Protein AF-A0AAI8IDR0-F1 (afdb_monomer)

Sequence (116 aa):
MTTTRRKHPEAEGRAETTGGCLSAALGGAAGLGSWAVAAPRRWPGEFETSPNWSVLYLDFPAMVLLGIALPLLAWTVAARTTSSPALRAGAVLITTTLFVAAALGWYAPARTTTPL

Radius of gyration: 20.21 Å; Cα contacts (8 Å, |Δi|>4): 98; chains: 1; bounding box: 69×16×64 Å

pLDDT: mean 82.9, std 13.28, range [44.84, 96.62]

Secondary structure (DSSP, 8-state):
--------HHHHHHHHHHHHHHHHHHHHHHHHHHHHHHHHHHSS--TTS---THIIIIIHHHHHHHHHHHHHHHHHHHHHH-S-HHHHHHHHHHHHHHHHHHHHHHTSPP------

Mean predicted aligned error: 8.76 Å

Solvent-accessible surface area (backbone atoms only — not comparable to full-atom values): 6403 Å² total; per-residue (Å²): 138,85,82,78,78,75,75,56,70,65,60,54,55,49,52,54,52,52,51,45,52,50,29,30,53,53,13,31,51,46,13,47,49,48,39,66,71,42,42,75,76,56,35,67,33,58,100,90,46,74,64,40,58,55,54,63,73,47,49,41,57,48,34,28,50,50,23,20,48,50,12,33,50,35,34,55,52,31,60,75,76,44,92,50,67,66,60,26,50,48,41,24,51,51,46,43,50,52,48,47,52,50,51,51,55,74,64,48,76,80,81,77,75,73,84,129

Structure (mmCIF, N/CA/C/O backbone):
data_AF-A0AAI8IDR0-F1
#
_entry.id   AF-A0AAI8IDR0-F1
#
loop_
_atom_site.group_PDB
_atom_site.id
_atom_site.type_symbol
_atom_site.label_atom_id
_atom_site.label_alt_id
_atom_site.label_comp_i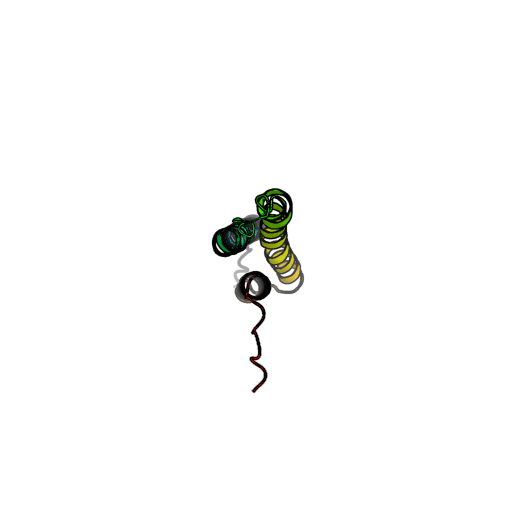d
_atom_site.label_asym_id
_atom_site.label_entity_id
_atom_site.label_seq_id
_atom_site.pdbx_PDB_ins_code
_atom_site.Cartn_x
_atom_site.Cartn_y
_atom_site.Cartn_z
_atom_site.occupancy
_atom_site.B_iso_or_equiv
_atom_site.auth_seq_id
_atom_site.auth_comp_id
_atom_site.auth_asym_id
_atom_site.auth_atom_id
_atom_site.pdbx_PDB_model_num
ATOM 1 N N . MET A 1 1 ? -28.552 2.736 39.770 1.00 44.84 1 MET A N 1
ATOM 2 C CA . MET A 1 1 ? -29.186 3.040 38.469 1.00 44.84 1 MET A CA 1
ATOM 3 C C . MET A 1 1 ? -28.096 2.956 37.413 1.00 44.84 1 MET A C 1
ATOM 5 O O . MET A 1 1 ? -27.334 3.893 37.238 1.00 44.84 1 MET A O 1
ATOM 9 N N . THR A 1 2 ? -27.913 1.770 36.840 1.00 51.38 2 THR A N 1
ATOM 10 C CA . THR A 1 2 ? -26.767 1.441 35.984 1.00 51.38 2 THR A CA 1
ATOM 11 C C . THR A 1 2 ? -27.207 1.643 34.541 1.00 51.38 2 THR A C 1
ATOM 13 O O . THR A 1 2 ? -27.946 0.830 33.992 1.00 51.38 2 THR A O 1
ATOM 16 N N . THR A 1 3 ? -26.844 2.775 33.947 1.00 55.66 3 THR A N 1
ATOM 17 C CA . THR A 1 3 ? -27.155 3.084 32.550 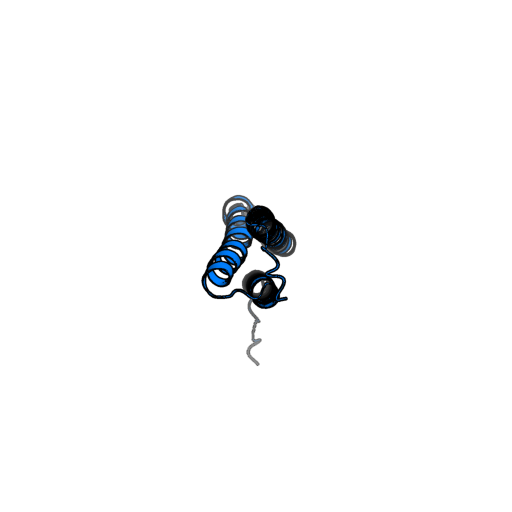1.00 55.66 3 THR A CA 1
ATOM 18 C C . THR A 1 3 ? -26.278 2.224 31.646 1.00 55.66 3 THR A C 1
ATOM 20 O O . THR A 1 3 ? -25.125 2.535 31.355 1.00 55.66 3 THR A O 1
ATOM 23 N N . THR A 1 4 ? -26.824 1.100 31.194 1.00 56.38 4 THR A N 1
ATOM 24 C CA . THR A 1 4 ? -26.234 0.300 30.123 1.00 56.38 4 THR A CA 1
ATOM 25 C C . THR A 1 4 ? -26.292 1.115 28.832 1.00 56.38 4 THR A C 1
ATOM 27 O O . THR A 1 4 ? -27.318 1.203 28.157 1.00 56.38 4 THR A O 1
ATOM 30 N N . ARG A 1 5 ? -25.177 1.771 28.493 1.00 59.28 5 ARG A N 1
ATOM 31 C CA . ARG A 1 5 ? -24.974 2.432 27.200 1.00 59.28 5 ARG A CA 1
ATOM 32 C C . ARG A 1 5 ? -25.069 1.363 26.111 1.00 59.28 5 ARG A C 1
ATOM 34 O O . ARG A 1 5 ? -24.081 0.695 25.819 1.00 59.28 5 ARG A O 1
ATOM 41 N N . ARG A 1 6 ? -26.258 1.173 25.529 1.00 58.12 6 ARG A N 1
ATOM 42 C CA . ARG A 1 6 ? -26.438 0.362 24.319 1.00 58.12 6 ARG A CA 1
ATOM 43 C C . ARG A 1 6 ? -25.569 0.973 23.223 1.00 58.12 6 ARG A C 1
ATOM 45 O O . ARG A 1 6 ? -25.902 2.009 22.656 1.00 58.12 6 ARG A O 1
ATOM 52 N N . LYS A 1 7 ? -24.414 0.362 22.974 1.00 56.84 7 LYS A N 1
ATOM 53 C CA . LYS A 1 7 ? -23.581 0.647 21.808 1.00 56.84 7 LYS A CA 1
ATOM 54 C C . LYS A 1 7 ? -24.437 0.287 20.587 1.00 56.84 7 LYS A C 1
ATOM 56 O O . LYS A 1 7 ? -24.875 -0.853 20.475 1.00 56.84 7 LYS A O 1
ATOM 61 N N . HIS A 1 8 ? -24.783 1.271 19.757 1.00 59.69 8 HIS A N 1
ATOM 62 C CA . HIS A 1 8 ? -25.628 1.046 18.582 1.00 59.69 8 HIS A CA 1
ATOM 63 C C . HIS A 1 8 ? -24.892 0.104 17.612 1.00 59.69 8 HIS A C 1
ATOM 65 O O . HIS A 1 8 ? -23.794 0.465 17.178 1.00 59.69 8 HIS A O 1
ATOM 71 N N . PRO A 1 9 ? -25.462 -1.057 17.241 1.00 62.84 9 PRO A N 1
ATOM 72 C CA . PRO A 1 9 ? -24.804 -2.021 16.350 1.00 62.84 9 PRO A CA 1
ATOM 73 C C . PRO A 1 9 ? -24.454 -1.417 14.976 1.00 62.84 9 PRO A C 1
ATOM 75 O O . PRO A 1 9 ? -23.463 -1.788 14.357 1.00 62.84 9 PRO A O 1
ATOM 78 N N . GLU A 1 10 ? -25.205 -0.404 14.538 1.00 67.94 10 GLU A N 1
ATOM 79 C CA . GLU A 1 10 ? -24.955 0.344 13.299 1.00 67.94 10 GLU A CA 1
ATOM 80 C C . GLU A 1 10 ? -23.649 1.156 13.330 1.00 67.94 10 GLU A C 1
ATOM 82 O O . GLU A 1 10 ? -22.939 1.248 12.328 1.00 67.94 10 GLU A O 1
ATOM 87 N N . ALA A 1 11 ? -23.301 1.733 14.486 1.00 67.75 11 ALA A N 1
ATOM 88 C CA . ALA A 1 11 ? -22.077 2.516 14.642 1.00 67.75 11 ALA A CA 1
ATOM 89 C C . ALA A 1 11 ? -20.829 1.620 14.599 1.00 67.75 11 ALA A C 1
ATOM 91 O O . ALA A 1 11 ? -19.786 2.029 14.090 1.00 67.75 11 ALA A O 1
ATOM 92 N N . GLU A 1 12 ? -20.953 0.390 15.099 1.00 69.12 12 GLU A N 1
ATOM 93 C CA . GLU A 1 12 ? -19.888 -0.612 15.086 1.00 69.12 12 GLU A CA 1
ATOM 94 C C . GLU A 1 12 ? -19.638 -1.128 13.661 1.00 69.12 12 GLU A C 1
ATOM 96 O O . GLU A 1 12 ? -18.505 -1.058 13.182 1.00 69.12 12 GLU A O 1
ATOM 101 N N . GLY A 1 13 ? -20.693 -1.483 12.917 1.00 71.38 13 GLY A N 1
ATOM 102 C CA . GLY A 1 13 ? -20.569 -1.901 11.512 1.00 71.38 13 GLY A CA 1
ATOM 103 C C . GLY A 1 13 ? -20.026 -0.804 10.583 1.00 71.38 13 GLY A C 1
ATOM 104 O O . GLY A 1 13 ? -19.218 -1.073 9.685 1.00 71.38 13 GLY A O 1
ATOM 105 N N . ARG A 1 14 ? -20.395 0.463 10.821 1.00 75.50 14 ARG A N 1
ATOM 106 C CA . ARG A 1 14 ? -19.860 1.598 10.052 1.00 75.50 14 ARG A CA 1
ATOM 107 C C . ARG A 1 14 ? -18.371 1.817 10.317 1.00 75.50 14 ARG A C 1
ATOM 109 O O . ARG A 1 14 ? -17.621 2.065 9.371 1.00 75.50 14 ARG A O 1
ATOM 116 N N . ALA A 1 15 ? -17.940 1.721 11.574 1.00 74.06 15 ALA A N 1
ATOM 117 C CA . ALA A 1 15 ? -16.532 1.856 11.944 1.00 74.06 15 ALA A CA 1
ATOM 118 C C . ALA A 1 15 ? -15.669 0.746 11.320 1.00 74.06 15 ALA A C 1
ATOM 120 O O . ALA A 1 15 ? -14.579 1.027 10.820 1.00 74.06 15 ALA A O 1
ATOM 121 N N . GLU A 1 16 ? -16.171 -0.489 11.275 1.00 80.62 16 GLU A N 1
ATOM 122 C CA . GLU A 1 16 ? -15.465 -1.614 10.650 1.00 80.62 16 GLU A CA 1
ATOM 123 C C . GLU A 1 16 ? -15.335 -1.468 9.134 1.00 80.62 16 GLU A C 1
ATOM 125 O O . GLU A 1 16 ? -14.242 -1.660 8.594 1.00 80.62 16 GLU A O 1
ATOM 130 N N . THR A 1 17 ? -16.410 -1.048 8.463 1.00 83.00 17 THR A N 1
ATOM 131 C CA . THR A 1 17 ? -16.404 -0.789 7.014 1.00 83.00 17 THR A CA 1
ATOM 132 C C . THR A 1 17 ? -15.452 0.356 6.667 1.00 83.00 17 THR A C 1
ATOM 134 O O . THR A 1 17 ? -14.644 0.251 5.746 1.00 83.00 17 THR A O 1
ATOM 137 N N . THR A 1 18 ? -15.490 1.438 7.451 1.00 88.75 18 THR A N 1
ATOM 138 C CA . THR A 1 18 ? -14.625 2.610 7.249 1.00 88.75 18 THR A CA 1
ATOM 139 C C . THR A 1 18 ? -13.153 2.246 7.444 1.00 88.75 18 THR A C 1
ATOM 141 O O . THR A 1 18 ? -12.314 2.629 6.631 1.00 88.75 18 THR A O 1
ATOM 144 N N . GLY A 1 19 ? -12.835 1.464 8.480 1.00 86.00 19 GLY A N 1
ATOM 145 C CA . GLY A 1 19 ? -11.469 1.009 8.739 1.00 86.00 19 GLY A CA 1
ATOM 146 C C . GLY A 1 19 ? -10.930 0.069 7.657 1.00 86.00 19 GLY A C 1
ATOM 147 O O . GLY A 1 19 ? -9.777 0.213 7.251 1.00 86.00 19 GLY A O 1
ATOM 148 N N . GLY A 1 20 ? -11.766 -0.823 7.116 1.00 89.12 20 GLY A N 1
ATOM 149 C CA . GLY A 1 20 ? -11.395 -1.666 5.975 1.00 89.12 20 GLY A CA 1
ATOM 150 C C . GLY A 1 20 ? -11.093 -0.844 4.718 1.00 89.12 20 GLY A C 1
ATOM 151 O O . GLY A 1 20 ? -10.037 -1.017 4.110 1.00 89.12 20 GLY A O 1
ATOM 152 N N . CYS A 1 21 ? -11.961 0.113 4.373 1.00 93.19 21 CYS A N 1
ATOM 153 C CA . CYS A 1 21 ? -11.752 0.998 3.222 1.00 93.19 21 CYS A CA 1
ATOM 154 C C . CYS A 1 21 ? -10.488 1.857 3.361 1.00 93.19 21 CYS A C 1
ATOM 156 O O . CYS A 1 21 ? -9.718 1.971 2.410 1.00 93.19 21 CYS A O 1
ATOM 158 N N . LEU A 1 22 ? -10.245 2.432 4.543 1.00 93.25 22 LEU A N 1
ATOM 159 C CA . LEU A 1 22 ? -9.027 3.203 4.812 1.00 93.25 22 LEU A CA 1
ATOM 160 C C . LEU A 1 22 ? -7.770 2.335 4.691 1.00 93.25 22 LEU A C 1
ATOM 162 O O . LEU A 1 22 ? -6.782 2.780 4.115 1.00 93.25 22 LEU A O 1
ATOM 166 N N . SER A 1 23 ? -7.820 1.093 5.178 1.00 91.12 23 SER A N 1
ATOM 167 C CA . SER A 1 23 ? -6.705 0.143 5.070 1.00 91.12 23 SER A CA 1
ATOM 168 C C . SER A 1 23 ? -6.405 -0.208 3.611 1.00 91.12 23 SER A C 1
ATOM 170 O O . SER A 1 23 ? -5.244 -0.207 3.209 1.00 91.12 23 SER A O 1
ATOM 172 N N . ALA A 1 24 ? -7.444 -0.438 2.800 1.00 93.12 24 ALA A N 1
ATOM 173 C CA . ALA A 1 24 ? -7.302 -0.670 1.363 1.00 93.12 24 ALA A CA 1
ATOM 174 C C . ALA A 1 24 ? -6.707 0.544 0.638 1.00 93.12 24 ALA A C 1
ATOM 176 O O . ALA A 1 24 ? -5.780 0.392 -0.153 1.00 93.12 24 ALA A O 1
ATOM 177 N N . ALA A 1 25 ? -7.216 1.747 0.920 1.00 95.56 25 ALA A N 1
ATOM 178 C CA . ALA A 1 25 ? -6.743 2.979 0.295 1.00 95.56 25 ALA A CA 1
ATOM 179 C C . ALA A 1 25 ? -5.278 3.272 0.652 1.00 95.56 25 ALA A C 1
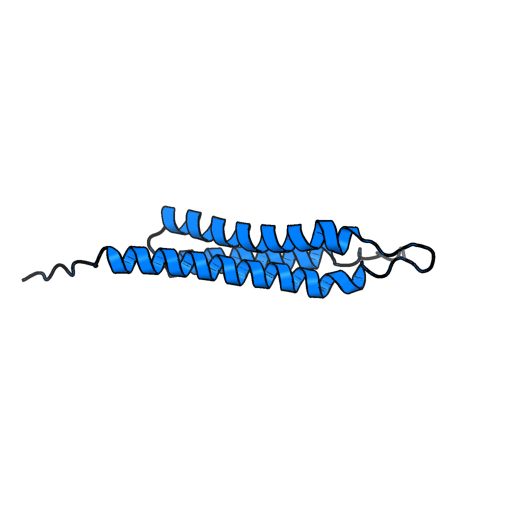ATOM 181 O O . ALA A 1 25 ? -4.475 3.565 -0.233 1.00 95.56 25 ALA A O 1
ATOM 182 N N . LEU A 1 26 ? -4.920 3.136 1.934 1.00 95.06 26 LEU A N 1
ATOM 183 C CA . LEU A 1 26 ? -3.548 3.302 2.411 1.00 95.06 26 LEU A CA 1
ATOM 184 C C . LEU A 1 26 ? -2.609 2.282 1.758 1.00 95.06 26 LEU A C 1
ATOM 186 O O . LEU A 1 26 ? -1.540 2.643 1.270 1.00 95.06 26 LEU A O 1
ATOM 190 N N . GLY A 1 27 ? -3.035 1.022 1.711 1.00 93.31 27 GLY A N 1
ATOM 191 C CA . GLY A 1 27 ? -2.294 -0.059 1.085 1.00 93.31 27 GLY A CA 1
ATOM 192 C C . GLY A 1 27 ? -2.074 0.129 -0.417 1.00 93.31 27 GLY A C 1
ATOM 193 O O . GLY A 1 27 ? -0.958 -0.026 -0.911 1.00 93.31 27 GLY A O 1
ATOM 194 N N . GLY A 1 28 ? -3.115 0.534 -1.146 1.00 94.00 28 GLY A N 1
ATOM 195 C CA . GLY A 1 28 ? -3.020 0.847 -2.572 1.00 94.00 28 GLY A CA 1
ATOM 196 C C . GLY A 1 28 ? -2.103 2.034 -2.853 1.00 94.00 28 GLY A C 1
ATOM 197 O O . GLY A 1 28 ? -1.277 1.961 -3.763 1.00 94.00 28 GLY A O 1
ATOM 198 N N . ALA A 1 29 ? -2.179 3.091 -2.039 1.00 94.81 29 ALA A N 1
ATOM 199 C CA . ALA A 1 29 ? -1.267 4.228 -2.136 1.00 94.81 29 ALA A CA 1
ATOM 200 C C . ALA A 1 29 ? 0.190 3.820 -1.860 1.00 94.81 29 ALA A C 1
ATOM 202 O O . ALA A 1 29 ? 1.092 4.257 -2.573 1.00 94.81 29 ALA A O 1
ATOM 203 N N . ALA A 1 30 ? 0.421 2.946 -0.875 1.00 93.56 30 ALA A N 1
ATOM 204 C CA . ALA A 1 30 ? 1.742 2.400 -0.581 1.00 93.56 30 ALA A CA 1
ATOM 205 C C . ALA A 1 30 ? 2.288 1.555 -1.745 1.00 93.56 30 ALA A C 1
ATOM 207 O O . ALA A 1 30 ? 3.414 1.784 -2.177 1.00 93.56 30 ALA A O 1
ATOM 208 N N . GLY A 1 31 ? 1.484 0.643 -2.301 1.00 92.94 31 GLY A N 1
ATOM 209 C CA . GLY A 1 31 ? 1.848 -0.162 -3.476 1.00 92.94 31 GLY A CA 1
ATOM 210 C C . GLY A 1 31 ? 2.195 0.688 -4.695 1.00 92.94 31 GLY A C 1
ATOM 211 O O . GLY A 1 31 ? 3.250 0.504 -5.306 1.00 92.94 31 GLY A O 1
ATOM 212 N N . LEU A 1 32 ? 1.348 1.674 -5.000 1.00 94.62 32 LEU A N 1
ATOM 213 C CA . LEU A 1 32 ? 1.578 2.620 -6.089 1.00 94.62 32 LEU A CA 1
ATOM 214 C C . LEU A 1 32 ? 2.846 3.454 -5.861 1.00 94.62 32 LEU A C 1
ATOM 216 O O . LEU A 1 32 ? 3.648 3.609 -6.779 1.00 94.62 32 LEU A O 1
ATOM 220 N N . GLY A 1 33 ? 3.042 3.971 -4.646 1.00 93.88 33 GLY A N 1
ATOM 221 C CA . GLY A 1 33 ? 4.208 4.776 -4.287 1.00 93.88 33 GLY A CA 1
ATOM 222 C C . GLY A 1 33 ? 5.514 3.986 -4.366 1.00 93.88 33 GLY A C 1
ATOM 223 O O . GLY A 1 33 ? 6.483 4.459 -4.960 1.00 93.88 33 GLY A O 1
ATOM 224 N N . SER A 1 34 ? 5.537 2.761 -3.834 1.00 91.75 34 SER A N 1
ATOM 225 C CA . SER A 1 34 ? 6.697 1.868 -3.922 1.00 91.75 34 SER A CA 1
ATOM 226 C C . SER A 1 34 ? 7.064 1.556 -5.371 1.00 91.75 34 SER A C 1
ATOM 228 O O . SER A 1 34 ? 8.240 1.643 -5.728 1.00 91.75 34 SER A O 1
ATOM 230 N N . TRP A 1 35 ? 6.075 1.258 -6.218 1.00 92.19 35 TRP A N 1
ATOM 231 C CA . TRP A 1 35 ? 6.314 1.056 -7.645 1.00 92.19 35 TRP A CA 1
ATOM 232 C C . TRP A 1 35 ? 6.810 2.335 -8.331 1.00 92.19 35 TRP A C 1
ATOM 234 O O . TRP A 1 35 ? 7.807 2.282 -9.044 1.00 92.19 35 TRP A O 1
ATOM 244 N N . ALA A 1 36 ? 6.191 3.492 -8.083 1.00 90.81 36 ALA A N 1
ATOM 245 C CA . ALA A 1 36 ? 6.563 4.756 -8.726 1.00 90.81 36 ALA A CA 1
ATOM 246 C C . ALA A 1 36 ? 8.008 5.187 -8.413 1.00 90.81 36 ALA A C 1
ATOM 248 O O . ALA A 1 36 ? 8.689 5.747 -9.271 1.00 90.81 36 ALA A O 1
ATOM 249 N N . VAL A 1 37 ? 8.499 4.893 -7.206 1.00 88.19 37 VAL A N 1
ATOM 250 C CA . VAL A 1 37 ? 9.895 5.149 -6.812 1.00 88.19 37 VAL A CA 1
ATOM 251 C C . VAL A 1 37 ? 10.867 4.179 -7.493 1.00 88.19 37 VAL A C 1
ATO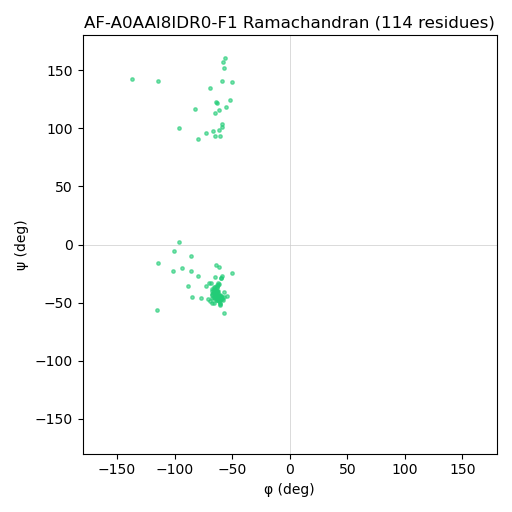M 253 O O . VAL A 1 37 ? 11.995 4.550 -7.824 1.00 88.19 37 VAL A O 1
ATOM 256 N N . ALA A 1 38 ? 10.451 2.931 -7.691 1.00 82.56 38 ALA A N 1
ATOM 257 C CA . ALA A 1 38 ? 11.305 1.863 -8.191 1.00 82.56 38 ALA A CA 1
ATOM 258 C C . ALA A 1 38 ? 11.341 1.746 -9.719 1.00 82.56 38 ALA A C 1
ATOM 260 O O . ALA A 1 38 ? 12.392 1.438 -10.287 1.00 82.56 38 ALA A O 1
ATOM 261 N N . ALA A 1 39 ? 10.214 1.997 -10.386 1.00 84.06 39 ALA A N 1
ATOM 262 C CA . ALA A 1 39 ? 10.040 1.797 -11.818 1.00 84.06 39 ALA A CA 1
ATOM 263 C C . ALA A 1 39 ? 11.107 2.521 -12.659 1.00 84.06 39 ALA A C 1
ATOM 265 O O . ALA A 1 39 ? 11.700 1.863 -13.516 1.00 84.06 39 ALA A O 1
ATOM 266 N N . PRO A 1 40 ? 11.478 3.791 -12.382 1.00 82.94 40 PRO A N 1
ATOM 267 C CA . PRO A 1 40 ? 12.502 4.489 -13.161 1.00 82.94 40 PRO A CA 1
ATOM 268 C C . PRO A 1 40 ? 13.889 3.834 -13.128 1.00 82.94 40 PRO A C 1
ATOM 270 O O . PRO A 1 40 ? 14.704 4.112 -13.999 1.00 82.94 40 PRO A O 1
ATOM 273 N N . ARG A 1 41 ? 14.179 2.971 -12.144 1.00 78.12 41 ARG A N 1
ATOM 274 C CA . ARG A 1 41 ? 15.480 2.290 -12.020 1.00 78.12 41 ARG A CA 1
ATOM 275 C C . ARG A 1 41 ? 15.584 1.005 -12.839 1.00 78.12 41 ARG A C 1
ATOM 277 O O . ARG A 1 41 ? 16.692 0.564 -13.106 1.00 78.12 41 ARG A O 1
ATOM 284 N N . ARG A 1 42 ? 14.452 0.381 -13.182 1.00 75.88 42 ARG A N 1
ATOM 285 C CA . ARG A 1 42 ? 14.391 -0.889 -13.935 1.00 75.88 42 ARG A CA 1
ATOM 286 C C . ARG A 1 42 ? 13.753 -0.750 -15.315 1.00 75.88 42 ARG A C 1
ATOM 288 O O . ARG A 1 42 ? 13.863 -1.665 -16.123 1.00 75.88 42 ARG A O 1
ATOM 295 N N . TRP A 1 43 ? 13.052 0.357 -15.559 1.00 74.81 43 TRP A N 1
ATOM 296 C CA . TRP A 1 43 ? 12.377 0.638 -16.822 1.00 74.81 43 TRP A CA 1
ATOM 297 C C . TRP A 1 43 ? 13.322 0.911 -17.996 1.00 74.81 43 TRP A C 1
ATOM 299 O O . TRP A 1 43 ? 13.102 0.318 -19.059 1.00 74.81 43 TRP A O 1
ATOM 309 N N . PRO A 1 44 ? 14.341 1.791 -17.863 1.00 73.31 44 PRO A N 1
ATOM 310 C CA . PRO A 1 44 ? 15.324 1.940 -18.918 1.00 73.31 44 PRO A CA 1
ATOM 311 C C . PRO A 1 44 ? 16.059 0.606 -18.999 1.00 73.31 44 PRO A C 1
ATOM 313 O O . PRO A 1 44 ? 16.716 0.203 -18.040 1.00 73.31 44 PRO A O 1
ATOM 316 N N . GLY A 1 45 ? 15.880 -0.109 -20.111 1.00 61.19 45 GLY A N 1
ATOM 317 C CA . GLY A 1 45 ? 16.736 -1.246 -20.421 1.00 61.19 45 GLY A CA 1
ATOM 318 C C . GLY A 1 45 ? 18.194 -0.791 -20.431 1.00 61.19 45 GLY A C 1
ATOM 319 O O . GLY A 1 45 ? 18.484 0.405 -20.550 1.00 61.19 45 GLY A O 1
ATOM 320 N N . GLU A 1 46 ? 19.128 -1.728 -20.295 1.00 67.38 46 GLU A N 1
ATOM 321 C CA . GLU A 1 46 ? 20.530 -1.402 -20.552 1.00 67.38 46 GLU A CA 1
ATOM 322 C C . GLU A 1 46 ? 20.667 -0.880 -21.988 1.00 67.38 46 GLU A C 1
ATOM 324 O O . GLU A 1 46 ? 19.810 -1.161 -22.824 1.00 67.38 46 GLU A O 1
ATOM 329 N N . PHE A 1 47 ? 21.720 -0.115 -22.275 1.00 63.25 47 PHE A N 1
ATOM 330 C CA . PHE A 1 47 ? 21.896 0.632 -23.531 1.00 63.25 47 PHE A CA 1
ATOM 331 C C . PHE A 1 47 ? 21.680 -0.210 -24.813 1.00 63.25 47 PHE A C 1
ATOM 333 O O . PHE A 1 47 ? 21.299 0.336 -25.845 1.00 63.25 47 PHE A O 1
ATOM 340 N N . GLU A 1 48 ? 21.865 -1.534 -24.741 1.00 66.12 48 GLU A N 1
ATOM 341 C CA . GLU A 1 48 ? 21.681 -2.495 -25.843 1.00 66.12 48 GLU A CA 1
ATOM 342 C C . GLU A 1 48 ? 20.344 -3.274 -25.811 1.00 66.12 48 GLU A C 1
ATOM 344 O O . GLU A 1 48 ? 20.022 -4.003 -26.749 1.00 66.12 48 GLU A O 1
ATOM 349 N N . THR A 1 49 ? 19.531 -3.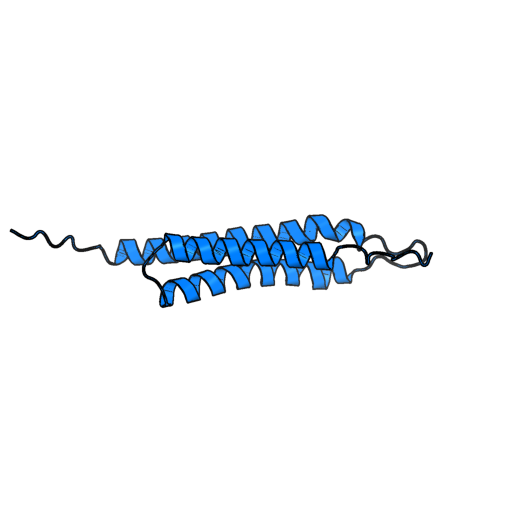122 -24.762 1.00 66.62 49 THR A N 1
ATOM 350 C CA . THR A 1 49 ? 18.299 -3.897 -24.522 1.00 66.62 49 THR A CA 1
ATOM 351 C C . THR A 1 49 ? 17.038 -3.045 -24.587 1.00 66.62 49 THR A C 1
ATOM 353 O O . THR A 1 49 ? 16.970 -1.929 -24.076 1.00 66.62 49 THR A O 1
ATOM 356 N N . SER A 1 50 ? 15.981 -3.617 -25.170 1.00 74.31 50 SER A N 1
ATOM 357 C CA . SER A 1 50 ? 14.642 -3.026 -25.160 1.00 74.31 50 SER A CA 1
ATOM 358 C C . SER A 1 50 ? 14.138 -2.768 -23.728 1.00 74.31 50 SER A C 1
ATOM 360 O O . SER A 1 50 ? 14.492 -3.533 -22.827 1.00 74.31 50 SER A O 1
ATOM 362 N N . PRO A 1 51 ? 13.261 -1.764 -23.511 1.00 79.31 51 PRO A N 1
ATOM 363 C CA . PRO A 1 51 ? 12.678 -1.476 -22.201 1.00 79.31 51 PRO A CA 1
ATOM 364 C C . PRO A 1 51 ? 12.082 -2.714 -21.532 1.00 79.31 51 PRO A C 1
ATOM 366 O O . PRO A 1 51 ? 11.424 -3.535 -22.180 1.00 79.31 51 PRO A O 1
ATOM 369 N N . ASN A 1 52 ? 12.275 -2.835 -20.221 1.00 84.81 52 ASN A N 1
ATOM 370 C CA . ASN A 1 52 ? 11.752 -3.972 -19.479 1.00 84.81 52 ASN A CA 1
ATOM 371 C C . ASN A 1 52 ? 10.256 -3.792 -19.166 1.00 84.81 52 ASN A C 1
ATOM 373 O O . ASN A 1 52 ? 9.869 -3.277 -18.116 1.00 84.81 52 ASN A O 1
ATOM 377 N N . TRP A 1 53 ? 9.402 -4.280 -20.065 1.00 86.31 53 TRP A N 1
ATOM 378 C CA . TRP A 1 53 ? 7.943 -4.193 -19.946 1.00 86.31 53 TRP A CA 1
ATOM 379 C C . TRP A 1 53 ? 7.349 -4.956 -18.753 1.00 86.31 53 TRP A C 1
ATOM 381 O O . TRP A 1 53 ? 6.225 -4.655 -18.343 1.00 86.31 53 TRP A O 1
ATOM 391 N N . SER A 1 54 ? 8.085 -5.899 -18.149 1.00 87.50 54 SER A N 1
ATOM 392 C CA . SER A 1 54 ? 7.624 -6.586 -16.930 1.00 87.50 54 SER A CA 1
ATOM 393 C C . SER A 1 54 ? 7.388 -5.608 -15.775 1.00 87.50 54 SER A C 1
ATOM 395 O O . SER A 1 54 ? 6.472 -5.806 -14.980 1.00 87.50 54 SER A O 1
ATOM 397 N N . VAL A 1 55 ? 8.116 -4.486 -15.748 1.00 87.31 55 VAL A N 1
ATOM 398 C CA . VAL A 1 55 ? 7.937 -3.434 -14.744 1.00 87.31 55 VAL A CA 1
ATOM 399 C C . VAL A 1 55 ? 6.529 -2.821 -14.820 1.00 87.31 55 VAL A C 1
ATOM 401 O O . VAL A 1 55 ? 5.962 -2.469 -13.786 1.00 87.31 55 VAL A O 1
ATOM 404 N N . LEU A 1 56 ? 5.926 -2.726 -16.017 1.00 88.44 56 LEU A N 1
ATOM 405 C CA . LEU A 1 56 ? 4.549 -2.227 -16.174 1.00 88.44 56 LEU A CA 1
ATOM 406 C C . LEU A 1 56 ? 3.503 -3.309 -15.965 1.00 88.44 56 LEU A C 1
ATOM 408 O O . LEU A 1 56 ? 2.466 -3.060 -15.365 1.00 88.44 56 LEU A O 1
ATOM 412 N N . TYR A 1 57 ? 3.721 -4.478 -16.561 1.00 89.69 57 TYR A N 1
ATOM 413 C CA . TYR A 1 57 ? 2.649 -5.460 -16.709 1.00 89.69 57 TYR A CA 1
ATOM 414 C C . TYR A 1 57 ? 2.612 -6.485 -15.579 1.00 89.69 57 TYR A C 1
ATOM 416 O O . TYR A 1 57 ? 1.575 -7.105 -15.367 1.00 89.69 57 TYR A O 1
ATOM 424 N N . LEU A 1 58 ? 3.714 -6.658 -14.848 1.00 91.06 58 LEU A N 1
ATOM 425 C CA . LEU A 1 58 ? 3.818 -7.596 -13.731 1.00 91.06 58 LEU A CA 1
ATOM 426 C C . LEU A 1 58 ? 4.051 -6.854 -12.417 1.00 91.06 58 LEU A C 1
ATOM 428 O O . LEU A 1 58 ? 3.234 -6.981 -11.506 1.00 91.06 58 LEU A O 1
ATOM 432 N N . ASP A 1 59 ? 5.100 -6.031 -12.329 1.00 89.75 59 ASP A N 1
ATOM 433 C CA . ASP A 1 59 ? 5.473 -5.382 -11.065 1.00 89.75 59 ASP A CA 1
ATOM 434 C C . ASP A 1 59 ? 4.411 -4.380 -10.595 1.00 89.75 59 ASP A C 1
ATOM 436 O O . ASP A 1 59 ? 4.026 -4.408 -9.428 1.00 89.75 59 ASP A O 1
ATOM 440 N N . PHE A 1 60 ? 3.905 -3.514 -11.481 1.00 91.88 60 PHE A N 1
ATOM 441 C CA . PHE A 1 60 ? 2.868 -2.533 -11.134 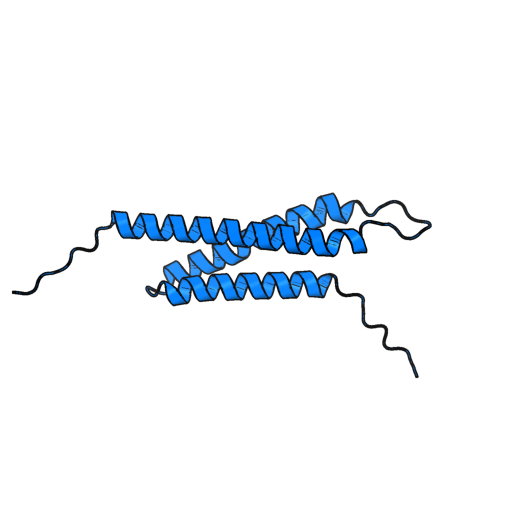1.00 91.88 60 PHE A CA 1
ATOM 442 C C . PHE A 1 60 ? 1.597 -3.173 -10.551 1.00 91.88 60 PHE A C 1
ATOM 444 O O . PHE A 1 60 ? 1.249 -2.847 -9.409 1.00 91.88 60 PHE A O 1
ATOM 451 N N . PRO A 1 61 ? 0.895 -4.085 -11.260 1.00 93.50 61 PRO A N 1
ATOM 452 C CA . PRO A 1 61 ? -0.321 -4.672 -10.715 1.00 93.50 61 PRO A CA 1
ATOM 453 C C . PRO A 1 61 ? -0.023 -5.515 -9.476 1.00 93.50 61 PRO A C 1
ATOM 455 O O . PRO A 1 61 ? -0.799 -5.466 -8.524 1.00 93.50 61 PRO A O 1
ATOM 458 N N . ALA A 1 62 ? 1.106 -6.231 -9.435 1.00 93.44 62 ALA A N 1
ATOM 459 C CA . ALA A 1 62 ? 1.486 -7.005 -8.259 1.00 93.44 62 ALA A CA 1
ATOM 460 C C . ALA A 1 62 ? 1.688 -6.108 -7.029 1.00 93.44 62 ALA A C 1
ATOM 462 O O . ALA A 1 62 ? 1.140 -6.406 -5.969 1.00 93.44 62 ALA A O 1
ATOM 463 N N . MET A 1 63 ? 2.408 -4.991 -7.160 1.00 93.12 63 MET A N 1
ATOM 464 C CA . MET A 1 63 ? 2.661 -4.064 -6.053 1.00 93.12 63 MET A CA 1
ATOM 465 C C . MET A 1 63 ? 1.378 -3.410 -5.546 1.00 93.12 63 MET A C 1
ATOM 467 O O . MET A 1 63 ? 1.184 -3.310 -4.336 1.00 93.12 63 MET A O 1
ATOM 471 N N . VAL A 1 64 ? 0.471 -3.012 -6.441 1.00 93.75 64 VAL A N 1
ATOM 472 C CA . VAL A 1 64 ? -0.824 -2.438 -6.043 1.00 93.75 64 VAL A CA 1
ATOM 473 C C . VAL A 1 64 ? -1.703 -3.490 -5.361 1.00 93.75 64 VAL A C 1
ATOM 475 O O . VAL A 1 64 ? -2.250 -3.227 -4.291 1.00 93.75 64 VAL A O 1
ATOM 478 N N . LEU A 1 65 ? -1.813 -4.697 -5.927 1.00 95.50 65 LEU A N 1
ATOM 479 C CA . LEU A 1 65 ? -2.642 -5.767 -5.365 1.00 95.50 65 LEU A CA 1
ATOM 480 C C . LEU A 1 65 ? -2.113 -6.250 -4.011 1.00 95.50 65 LEU A C 1
ATOM 482 O O . LEU A 1 65 ? -2.896 -6.376 -3.071 1.00 95.50 65 LEU A O 1
ATOM 486 N N . LEU A 1 66 ? -0.803 -6.473 -3.881 1.00 93.12 66 LEU A N 1
ATOM 487 C CA . LEU A 1 66 ? -0.174 -6.849 -2.610 1.00 93.12 66 LEU A CA 1
ATOM 488 C C . LEU A 1 66 ? -0.271 -5.717 -1.584 1.00 93.12 66 LEU A C 1
ATOM 490 O O . LEU A 1 66 ? -0.589 -5.975 -0.421 1.00 93.12 66 LEU A O 1
ATOM 494 N N . GLY A 1 67 ? -0.068 -4.476 -2.033 1.00 92.75 67 GLY A N 1
ATOM 495 C CA . GLY A 1 67 ? -0.228 -3.276 -1.224 1.00 92.75 67 GLY A CA 1
ATOM 496 C C . GLY A 1 67 ? -1.629 -3.165 -0.634 1.00 92.75 67 GLY A C 1
ATOM 497 O O . GLY A 1 67 ? -1.750 -2.842 0.536 1.00 92.75 67 GLY A O 1
ATOM 498 N N . ILE A 1 68 ? -2.686 -3.496 -1.382 1.00 95.38 68 ILE A N 1
ATOM 499 C CA . ILE A 1 68 ? -4.078 -3.490 -0.892 1.00 95.38 68 ILE A CA 1
ATOM 500 C C . ILE A 1 68 ? -4.381 -4.719 -0.023 1.00 95.38 68 ILE A C 1
ATOM 502 O O . ILE A 1 68 ? -4.989 -4.598 1.044 1.00 95.38 68 ILE A O 1
ATOM 506 N N . ALA A 1 69 ? -3.985 -5.908 -0.481 1.00 95.88 69 ALA A N 1
ATOM 507 C CA . ALA A 1 69 ? -4.370 -7.171 0.135 1.00 95.88 69 ALA A CA 1
ATOM 508 C C . ALA A 1 69 ? -3.771 -7.341 1.535 1.00 95.88 69 ALA A C 1
ATOM 510 O O . ALA A 1 69 ? -4.478 -7.771 2.446 1.00 95.88 69 ALA A O 1
ATOM 511 N N . LEU A 1 70 ? -2.499 -6.983 1.737 1.00 94.50 70 LEU A N 1
ATOM 512 C CA . LEU A 1 70 ? -1.818 -7.205 3.015 1.00 94.50 70 LEU A CA 1
ATOM 513 C C . LEU A 1 70 ? -2.419 -6.380 4.173 1.00 94.50 70 LEU A C 1
ATOM 515 O O . LEU A 1 70 ? -2.753 -6.976 5.200 1.00 94.50 70 LEU A O 1
ATOM 519 N N . PRO A 1 71 ? -2.631 -5.055 4.053 1.00 89.44 71 PRO A N 1
ATOM 520 C CA . PRO A 1 71 ? -3.234 -4.256 5.115 1.00 89.44 71 PRO A CA 1
ATOM 521 C C . PRO A 1 71 ? -4.711 -4.597 5.333 1.00 89.44 71 PRO A C 1
ATOM 523 O O . PRO A 1 71 ? -5.171 -4.590 6.473 1.00 89.44 71 PRO A O 1
ATOM 526 N N . LEU A 1 72 ? -5.452 -4.961 4.278 1.00 92.69 72 LEU A N 1
ATOM 527 C CA . LEU A 1 72 ? -6.818 -5.476 4.420 1.00 92.69 72 LEU A CA 1
ATOM 528 C C . LEU A 1 72 ? -6.854 -6.786 5.208 1.00 92.69 72 LEU A C 1
ATOM 530 O O . LEU A 1 72 ? -7.652 -6.923 6.136 1.00 92.69 72 LEU A O 1
ATOM 534 N N . LEU A 1 73 ? -5.982 -7.741 4.882 1.00 93.31 73 LEU A N 1
ATOM 535 C CA . LEU A 1 73 ? -5.874 -8.993 5.626 1.00 93.31 73 LEU A CA 1
ATOM 536 C C . LEU A 1 73 ? -5.502 -8.717 7.085 1.00 93.31 73 LEU A C 1
ATOM 538 O O . LEU A 1 73 ? -6.183 -9.215 7.979 1.00 93.31 73 LEU A O 1
ATOM 542 N N . ALA A 1 74 ? -4.518 -7.852 7.338 1.00 93.62 74 ALA A N 1
ATOM 543 C CA . ALA A 1 74 ? -4.147 -7.439 8.690 1.00 93.62 74 ALA A CA 1
ATOM 544 C C . ALA A 1 74 ? -5.333 -6.829 9.456 1.00 93.62 74 ALA A C 1
ATOM 546 O O . ALA A 1 74 ? -5.586 -7.217 10.598 1.00 93.62 74 ALA A O 1
ATOM 547 N N . TRP A 1 75 ? -6.109 -5.945 8.819 1.00 91.00 75 TRP A N 1
ATOM 548 C CA . TRP A 1 75 ? -7.323 -5.375 9.402 1.00 91.00 75 TRP A CA 1
ATOM 549 C C . TRP A 1 75 ? -8.365 -6.448 9.721 1.00 91.00 75 TRP A C 1
ATOM 551 O O . TRP A 1 75 ? -8.878 -6.474 10.834 1.00 91.00 75 TRP A O 1
ATOM 561 N N . THR A 1 76 ? -8.668 -7.358 8.789 1.00 92.75 76 THR A N 1
ATOM 562 C CA . THR A 1 76 ? -9.674 -8.416 9.009 1.00 92.75 76 THR A CA 1
ATOM 563 C C . THR A 1 76 ? -9.265 -9.391 10.111 1.00 92.75 76 THR A C 1
ATOM 565 O O . THR A 1 76 ? -10.104 -9.783 10.923 1.00 92.75 76 THR A O 1
ATOM 568 N N . VAL A 1 77 ? -7.981 -9.753 10.182 1.00 93.44 77 VAL A N 1
ATOM 569 C CA . VAL A 1 77 ? -7.442 -10.620 11.234 1.00 93.44 77 VAL A CA 1
ATOM 570 C C . VAL A 1 77 ? -7.498 -9.900 12.576 1.00 93.44 77 VAL A C 1
ATOM 572 O O . VAL A 1 77 ? -8.058 -10.443 13.526 1.00 93.44 77 VAL A O 1
ATOM 575 N N . ALA A 1 78 ? -7.004 -8.663 12.656 1.00 90.69 78 ALA A N 1
ATOM 576 C CA . ALA A 1 78 ? -7.059 -7.873 13.883 1.00 90.69 78 ALA A CA 1
ATOM 577 C C . ALA A 1 78 ? -8.505 -7.596 14.319 1.00 90.69 78 ALA A C 1
ATOM 579 O O . ALA A 1 78 ? -8.813 -7.604 15.509 1.00 90.69 78 ALA A O 1
ATOM 580 N N . ALA A 1 79 ? -9.424 -7.409 13.372 1.00 88.88 79 ALA A N 1
ATOM 581 C CA . ALA A 1 79 ? -10.831 -7.223 13.681 1.00 88.88 79 ALA A CA 1
ATOM 582 C C . ALA A 1 79 ? -11.457 -8.447 14.351 1.00 88.88 79 ALA A C 1
ATOM 584 O O . ALA A 1 79 ? -12.272 -8.308 15.261 1.00 88.88 79 ALA A O 1
ATOM 585 N N . ARG A 1 80 ? -11.021 -9.645 13.964 1.00 88.88 80 ARG A N 1
ATOM 586 C CA . ARG A 1 80 ? -11.500 -10.898 14.553 1.00 88.88 80 ARG A CA 1
ATOM 587 C C . ARG A 1 80 ? -10.846 -11.230 15.891 1.00 88.88 80 ARG A C 1
ATOM 589 O O . ARG A 1 80 ? -11.455 -11.931 16.689 1.00 88.88 80 ARG A O 1
ATOM 596 N N . THR A 1 81 ? -9.624 -10.762 16.138 1.00 90.31 81 THR A N 1
ATOM 597 C CA . THR A 1 81 ? -8.837 -11.162 17.318 1.00 90.31 81 THR A CA 1
ATOM 598 C C . THR A 1 81 ? -8.834 -10.134 18.440 1.00 90.31 81 THR A C 1
ATOM 600 O O . THR A 1 81 ? -8.603 -10.498 19.592 1.00 90.31 81 THR A O 1
ATOM 603 N N . THR A 1 82 ? -9.090 -8.857 18.145 1.00 87.50 82 THR A N 1
ATOM 604 C CA . THR A 1 82 ? -9.066 -7.799 19.156 1.00 87.50 82 THR A CA 1
ATOM 605 C C . THR A 1 82 ? -10.224 -6.815 19.021 1.00 87.50 82 THR A C 1
ATOM 607 O O . THR A 1 82 ? -10.643 -6.423 17.928 1.00 87.50 82 THR A O 1
ATOM 610 N N . SER A 1 83 ? -10.727 -6.377 20.175 1.00 82.94 83 SER A N 1
ATOM 611 C CA . SER A 1 83 ? -11.713 -5.303 20.306 1.00 82.94 83 SER A CA 1
ATOM 612 C C . SER A 1 83 ? -11.073 -3.910 20.341 1.00 82.94 83 SER A C 1
ATOM 614 O O . SER A 1 83 ? -11.785 -2.910 20.249 1.00 82.94 83 SER A O 1
ATOM 616 N N . SER A 1 84 ? -9.742 -3.819 20.463 1.00 88.19 84 SER A N 1
ATOM 617 C CA . SER A 1 84 ? -9.037 -2.539 20.538 1.00 88.19 84 SER A CA 1
ATOM 618 C C . SER A 1 84 ? -8.816 -1.949 19.140 1.00 88.19 84 SER A C 1
ATOM 620 O O . SER A 1 84 ? -8.054 -2.517 18.351 1.00 88.19 84 SER A O 1
ATOM 622 N N . PRO A 1 85 ? -9.401 -0.779 18.818 1.00 83.94 85 PRO A N 1
ATOM 623 C CA . PRO A 1 85 ? -9.207 -0.141 17.516 1.00 83.94 85 PRO A CA 1
ATOM 624 C C . PRO A 1 85 ? -7.753 0.304 17.294 1.00 83.94 85 PRO A C 1
ATOM 626 O O . PRO A 1 85 ? -7.285 0.314 16.159 1.00 83.94 85 PRO A O 1
ATOM 629 N N . ALA A 1 86 ? -7.018 0.612 18.369 1.00 88.44 86 ALA A N 1
ATOM 630 C CA . ALA A 1 86 ? -5.611 1.000 18.295 1.00 88.44 86 ALA A CA 1
ATOM 631 C C . ALA A 1 86 ? -4.718 -0.165 17.844 1.00 88.44 86 ALA A C 1
ATOM 633 O O . ALA A 1 86 ? -3.831 0.028 17.019 1.00 88.44 86 ALA A O 1
ATOM 634 N N . LEU A 1 87 ? -4.985 -1.383 18.330 1.00 89.50 87 LEU A N 1
ATOM 635 C CA . LEU A 1 87 ? -4.254 -2.577 17.898 1.00 89.50 87 LEU A CA 1
ATOM 636 C C . LEU A 1 87 ? -4.556 -2.921 16.435 1.00 89.50 87 LEU A C 1
ATOM 638 O O . LEU A 1 87 ? -3.639 -3.273 15.695 1.00 89.50 87 LEU A O 1
ATOM 642 N N . ARG A 1 88 ? -5.812 -2.754 15.994 1.00 89.75 88 ARG A N 1
ATOM 643 C CA . ARG A 1 88 ? -6.196 -2.934 14.583 1.00 89.75 88 ARG A CA 1
ATOM 644 C C . ARG A 1 88 ? -5.452 -1.953 13.670 1.00 89.75 88 ARG A C 1
ATOM 646 O O . ARG A 1 88 ? -4.847 -2.373 12.688 1.00 89.75 88 ARG A O 1
ATOM 653 N N . ALA A 1 89 ? -5.442 -0.666 14.021 1.00 90.88 89 ALA A N 1
ATOM 654 C CA . ALA A 1 89 ? -4.702 0.354 13.277 1.00 90.88 89 ALA A CA 1
ATOM 655 C C . ALA A 1 89 ? -3.184 0.105 13.302 1.00 90.88 89 ALA A C 1
ATOM 657 O O . ALA A 1 89 ? -2.522 0.215 12.273 1.00 90.88 89 ALA A O 1
ATOM 658 N N . GLY A 1 90 ? -2.641 -0.295 14.456 1.00 92.19 90 GLY A N 1
ATOM 659 C CA . GLY A 1 90 ? -1.235 -0.663 14.604 1.00 92.19 90 GLY A CA 1
ATOM 660 C C . GLY A 1 90 ? -0.832 -1.812 13.680 1.00 92.19 90 GLY A C 1
ATOM 661 O O . GLY A 1 90 ? 0.181 -1.705 12.995 1.00 92.19 90 GLY A O 1
ATOM 662 N N . ALA A 1 91 ? -1.647 -2.867 13.587 1.00 92.94 91 ALA A N 1
ATOM 663 C CA . ALA A 1 91 ? -1.400 -3.987 12.678 1.00 92.94 91 ALA A CA 1
ATOM 664 C C . ALA A 1 91 ? -1.338 -3.533 11.211 1.00 92.94 91 ALA A C 1
ATOM 666 O O . ALA A 1 91 ? -0.389 -3.865 10.507 1.00 92.94 91 ALA A O 1
ATOM 667 N N . VAL A 1 92 ? -2.295 -2.708 10.772 1.00 93.75 92 VAL A N 1
ATOM 668 C CA . VAL A 1 92 ? -2.326 -2.138 9.413 1.00 93.75 92 VAL A CA 1
ATOM 669 C C . VAL A 1 92 ? -1.068 -1.320 9.125 1.00 93.75 92 VAL A C 1
ATOM 671 O O . VAL A 1 92 ? -0.439 -1.510 8.082 1.00 93.75 92 VAL A O 1
ATOM 674 N N . LEU A 1 93 ? -0.668 -0.440 10.047 1.00 95.94 93 LEU A N 1
ATOM 675 C CA . LEU A 1 93 ? 0.521 0.400 9.889 1.00 95.94 93 LEU A CA 1
ATOM 676 C C . LEU A 1 93 ? 1.804 -0.430 9.834 1.00 95.94 93 LEU A C 1
ATOM 678 O O . LEU A 1 93 ? 2.640 -0.191 8.964 1.00 95.94 93 LEU A O 1
ATOM 682 N N . ILE A 1 94 ? 1.948 -1.424 10.714 1.00 96.62 94 ILE A N 1
ATOM 683 C CA . ILE A 1 94 ? 3.101 -2.332 10.723 1.00 96.62 94 ILE A CA 1
ATOM 684 C C . ILE A 1 94 ? 3.174 -3.092 9.400 1.00 96.62 94 ILE A C 1
ATOM 686 O O . ILE A 1 94 ? 4.208 -3.059 8.738 1.00 96.62 94 ILE A O 1
ATOM 690 N N . THR A 1 95 ? 2.080 -3.726 8.975 1.00 95.50 95 THR A N 1
ATOM 691 C CA . THR A 1 95 ? 2.047 -4.494 7.726 1.00 95.50 95 THR A CA 1
ATOM 692 C C . THR A 1 95 ? 2.343 -3.615 6.512 1.00 95.50 95 THR A C 1
ATOM 694 O O . THR A 1 95 ? 3.145 -4.003 5.666 1.00 95.50 95 THR A O 1
ATOM 697 N N . THR A 1 96 ? 1.767 -2.411 6.448 1.00 95.06 96 THR A N 1
ATOM 698 C CA . THR A 1 96 ? 2.029 -1.455 5.359 1.00 95.06 96 THR A CA 1
ATOM 699 C C . THR A 1 96 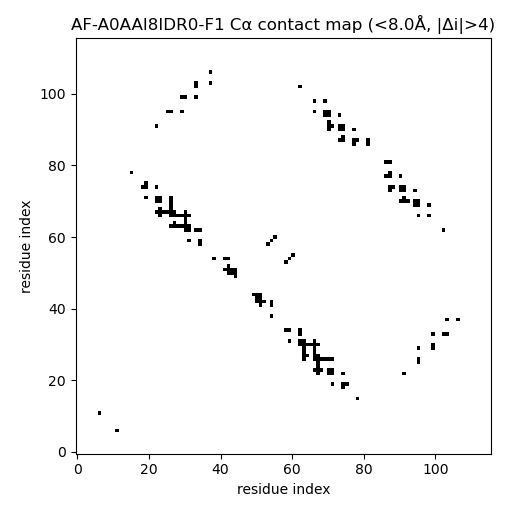? 3.493 -1.010 5.355 1.00 95.06 96 THR A C 1
ATOM 701 O O . THR A 1 96 ? 4.128 -0.984 4.305 1.00 95.06 96 THR A O 1
ATOM 704 N N . THR A 1 97 ? 4.063 -0.716 6.525 1.00 95.88 97 THR A N 1
ATOM 705 C CA . THR A 1 97 ? 5.466 -0.288 6.657 1.00 95.88 97 THR A CA 1
ATOM 706 C C . THR A 1 97 ? 6.431 -1.398 6.250 1.00 95.88 97 THR A C 1
ATOM 708 O O . THR A 1 97 ? 7.371 -1.150 5.498 1.00 95.88 97 THR A O 1
ATOM 711 N N . LEU A 1 98 ? 6.183 -2.633 6.699 1.00 96.06 98 LEU A N 1
ATOM 712 C CA . LEU A 1 98 ? 6.972 -3.805 6.315 1.00 96.06 98 LEU A CA 1
ATOM 713 C C . LEU A 1 98 ? 6.890 -4.070 4.813 1.00 96.06 98 LEU A C 1
ATOM 715 O O . LEU A 1 98 ? 7.912 -4.351 4.193 1.00 96.06 98 LEU A O 1
ATOM 719 N N . PHE A 1 99 ? 5.700 -3.939 4.226 1.00 94.56 99 PHE A N 1
ATOM 720 C CA . PHE A 1 99 ? 5.516 -4.058 2.785 1.00 94.56 99 PHE A CA 1
ATOM 721 C C . PHE A 1 99 ? 6.335 -3.005 2.025 1.00 94.56 99 PHE A C 1
ATOM 723 O O . PHE A 1 99 ? 7.107 -3.369 1.142 1.00 94.56 99 PHE A O 1
ATOM 730 N N . VAL A 1 100 ? 6.241 -1.725 2.402 1.00 93.56 100 VAL A N 1
ATOM 731 C CA . VAL A 1 100 ? 7.014 -0.647 1.759 1.00 93.56 100 VAL A CA 1
ATOM 732 C C . VAL A 1 100 ? 8.517 -0.892 1.897 1.00 93.56 100 VAL A C 1
ATOM 734 O O . VAL A 1 100 ? 9.252 -0.757 0.920 1.00 93.56 100 VAL A O 1
ATOM 737 N N . ALA A 1 101 ? 8.984 -1.292 3.083 1.00 93.19 101 ALA A N 1
ATOM 738 C CA . ALA A 1 101 ? 10.392 -1.596 3.321 1.00 93.19 101 ALA A CA 1
ATOM 739 C C . ALA A 1 101 ? 10.880 -2.781 2.471 1.00 93.19 101 ALA A C 1
ATOM 741 O O . ALA A 1 101 ? 11.945 -2.699 1.860 1.00 93.19 101 ALA A O 1
ATOM 742 N N . ALA A 1 102 ? 10.094 -3.858 2.390 1.00 90.88 102 ALA A N 1
ATOM 743 C CA . ALA A 1 102 ? 10.409 -5.025 1.572 1.00 90.88 102 ALA A CA 1
ATOM 744 C C . ALA A 1 102 ? 10.410 -4.689 0.076 1.00 90.88 102 ALA A C 1
ATOM 746 O O . ALA A 1 102 ? 11.335 -5.082 -0.631 1.00 90.88 102 ALA A O 1
ATOM 747 N N . ALA A 1 103 ? 9.424 -3.920 -0.395 1.00 90.00 103 ALA A N 1
ATOM 748 C CA . ALA A 1 103 ? 9.352 -3.470 -1.779 1.00 90.00 103 ALA A CA 1
ATOM 749 C C . ALA A 1 103 ? 10.578 -2.619 -2.134 1.00 90.00 103 ALA A C 1
ATOM 751 O O . ALA A 1 103 ? 11.292 -2.932 -3.081 1.00 90.00 103 ALA A O 1
ATOM 752 N N . LEU A 1 104 ? 10.900 -1.597 -1.337 1.00 88.44 104 LEU A N 1
ATOM 753 C CA . LEU A 1 104 ? 12.081 -0.760 -1.578 1.00 88.44 104 LEU A CA 1
ATOM 754 C C . LEU A 1 104 ? 13.395 -1.551 -1.473 1.00 88.44 104 LEU A C 1
ATOM 756 O O . LEU A 1 104 ? 14.313 -1.301 -2.252 1.00 88.44 104 LEU A O 1
ATOM 760 N N . GLY A 1 105 ? 13.479 -2.520 -0.556 1.00 86.81 105 GLY A N 1
ATOM 761 C CA . GLY A 1 1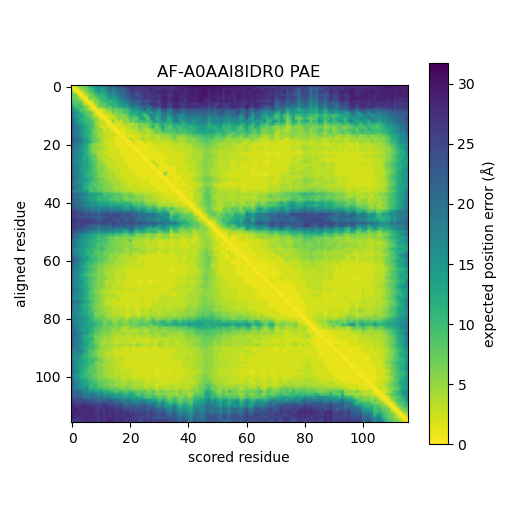05 ? 14.622 -3.424 -0.426 1.00 86.81 105 GLY A CA 1
ATOM 762 C C . GLY A 1 105 ? 14.799 -4.349 -1.633 1.00 86.81 105 GLY A C 1
ATOM 763 O O . GLY A 1 105 ? 15.921 -4.532 -2.0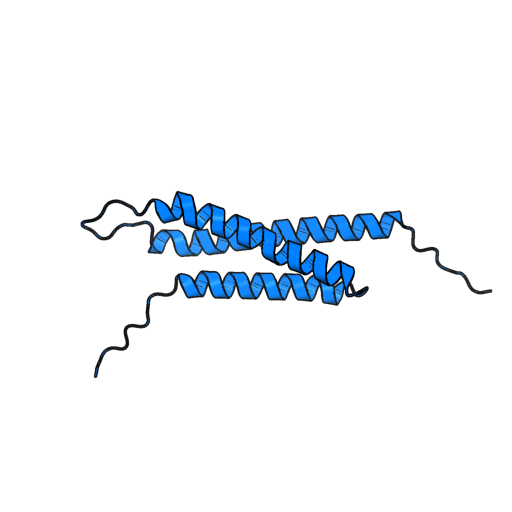95 1.00 86.81 105 GLY A O 1
ATOM 764 N N . TRP A 1 106 ? 13.705 -4.865 -2.200 1.00 81.50 106 TRP A N 1
ATOM 765 C CA . TRP A 1 106 ? 13.713 -5.652 -3.441 1.00 81.50 106 TRP A CA 1
ATOM 766 C C . TRP A 1 106 ? 14.271 -4.868 -4.637 1.00 81.50 106 TRP A C 1
ATOM 768 O O . TRP A 1 106 ? 14.857 -5.442 -5.557 1.00 81.50 106 TRP A O 1
ATOM 778 N N . TYR A 1 107 ? 14.105 -3.545 -4.612 1.00 74.44 107 TYR A N 1
ATOM 779 C CA . TYR A 1 107 ? 14.614 -2.624 -5.627 1.00 74.44 107 TYR A CA 1
ATOM 780 C C . TYR A 1 107 ? 15.959 -1.978 -5.267 1.00 74.44 107 TYR A C 1
ATOM 782 O O . TYR A 1 107 ? 16.468 -1.157 -6.039 1.00 74.44 107 TYR A O 1
ATOM 790 N N . ALA A 1 108 ? 16.556 -2.322 -4.124 1.00 79.00 108 ALA A N 1
ATOM 791 C CA . ALA A 1 108 ? 17.900 -1.873 -3.801 1.00 79.00 108 ALA A CA 1
ATOM 792 C C . ALA A 1 108 ? 18.908 -2.577 -4.731 1.00 79.00 108 ALA A C 1
ATOM 794 O O . ALA A 1 108 ? 18.807 -3.790 -4.932 1.00 79.00 108 ALA A O 1
ATOM 795 N N . PRO A 1 109 ? 19.880 -1.850 -5.312 1.00 65.88 109 PRO A N 1
ATOM 796 C CA . PRO A 1 109 ? 20.947 -2.487 -6.070 1.00 65.88 109 PRO A CA 1
ATOM 797 C C . PRO A 1 109 ? 21.696 -3.463 -5.158 1.00 65.88 109 PRO A C 1
ATOM 799 O O . PRO A 1 109 ? 21.919 -3.169 -3.979 1.00 65.88 109 PRO A O 1
ATOM 802 N N . ALA A 1 110 ? 22.076 -4.626 -5.697 1.00 62.31 110 ALA A N 1
ATOM 803 C CA . ALA A 1 110 ? 22.940 -5.555 -4.984 1.00 62.31 110 ALA A CA 1
ATOM 804 C C . ALA A 1 110 ? 24.169 -4.773 -4.509 1.00 62.31 110 ALA A C 1
ATOM 806 O O . ALA A 1 110 ? 24.825 -4.107 -5.311 1.00 62.31 110 ALA A O 1
ATOM 807 N N . ARG A 1 111 ? 24.453 -4.800 -3.201 1.00 58.69 111 ARG A N 1
ATOM 808 C CA . ARG A 1 111 ? 25.696 -4.234 -2.678 1.00 58.69 111 ARG A CA 1
ATOM 809 C C . ARG A 1 111 ? 26.827 -4.976 -3.373 1.00 58.69 111 ARG A C 1
ATOM 811 O O . ARG A 1 111 ? 27.096 -6.124 -3.037 1.00 58.69 111 ARG A O 1
ATOM 818 N N . THR A 1 112 ? 27.461 -4.336 -4.349 1.00 56.97 112 THR A N 1
ATOM 819 C CA . THR A 1 112 ? 28.730 -4.793 -4.892 1.00 56.97 112 THR A CA 1
ATOM 820 C C . THR A 1 112 ? 29.726 -4.678 -3.751 1.00 56.97 112 THR A C 1
ATOM 822 O O . THR A 1 112 ? 30.255 -3.602 -3.478 1.00 56.97 112 THR A O 1
ATOM 825 N N . THR A 1 113 ? 29.912 -5.767 -3.012 1.00 56.31 113 THR A N 1
ATOM 826 C CA . THR A 1 113 ? 31.107 -5.955 -2.202 1.00 56.31 113 THR A CA 1
ATOM 827 C C . THR A 1 113 ? 32.262 -5.952 -3.186 1.00 56.31 113 THR A C 1
ATOM 829 O O . THR A 1 113 ? 32.483 -6.941 -3.883 1.00 56.31 113 THR A O 1
ATOM 832 N N . THR A 1 114 ? 32.925 -4.808 -3.323 1.00 52.97 114 THR A N 1
ATOM 833 C CA . THR A 1 114 ? 34.193 -4.702 -4.035 1.00 52.97 114 THR A CA 1
ATOM 834 C C . THR A 1 114 ? 35.139 -5.712 -3.385 1.00 52.97 114 THR A C 1
ATOM 836 O O . THR A 1 114 ? 35.361 -5.602 -2.175 1.00 52.97 114 THR A O 1
ATOM 839 N N . PRO A 1 115 ? 35.642 -6.728 -4.108 1.00 61.38 115 PRO A N 1
ATOM 840 C CA . PRO A 1 115 ? 36.716 -7.541 -3.568 1.00 61.38 115 PRO A CA 1
ATOM 841 C C . PRO A 1 115 ? 37.926 -6.614 -3.394 1.00 61.38 115 PRO A C 1
ATOM 843 O O . PRO A 1 115 ? 38.302 -5.910 -4.334 1.00 61.38 115 PRO A O 1
ATOM 846 N N . LEU A 1 116 ? 38.427 -6.543 -2.159 1.00 62.47 116 LEU A N 1
ATOM 847 C CA . LEU A 1 116 ? 39.694 -5.896 -1.815 1.00 62.47 116 LEU A CA 1
ATOM 848 C C . LEU A 1 116 ? 40.866 -6.660 -2.435 1.00 62.47 116 LEU A C 1
ATOM 850 O O . LEU A 1 116 ? 40.777 -7.909 -2.486 1.00 62.47 116 LEU A O 1
#

Foldseek 3Di:
DDPPPPPPVVVVVVVLVVQLVVLLVQLLVLLQVLLVVQCVVQQPDPPPDDGDCCSPPPSNVVSNVQSRVQLNVLLVVCVVVDPDVVSSVVSSVVRSVVSSVVSVVVRDPDPPPPDD